Protein AF-A0A968JQR8-F1 (afdb_monomer_lite)

pLDDT: mean 86.87, std 10.15, range [57.53, 98.25]

Sequence (127 aa):
MLPIFLFAWAIHSEPVMAIHFGTAFFLIHFFLYPASNAYNSYFDKDEKSIGGLKHPPKVSKELYTYALLFDFYAILGAILFLNWQVGIMFFIYGLASKAYSHPSIRLKKYPYISWLIAGFFQGYLHF

Structure (mmCIF, N/CA/C/O backbone):
data_AF-A0A968JQR8-F1
#
_entry.id   AF-A0A968JQR8-F1
#
loop_
_atom_site.group_PDB
_atom_site.id
_atom_site.type_symbol
_atom_site.label_atom_id
_atom_site.label_alt_id
_atom_site.label_comp_id
_atom_site.label_asym_id
_atom_site.label_entity_id
_atom_site.label_seq_id
_atom_site.pdbx_PDB_ins_code
_atom_site.Cartn_x
_atom_site.Cartn_y
_atom_site.Cartn_z
_atom_site.occupancy
_atom_site.B_iso_or_equiv
_atom_site.auth_seq_id
_atom_site.auth_comp_id
_atom_site.auth_asym_id
_atom_site.auth_atom_id
_atom_site.pdbx_PDB_model_num
ATOM 1 N N . MET A 1 1 ? 6.229 -5.879 1.980 1.00 78.88 1 MET A N 1
ATOM 2 C CA . MET A 1 1 ? 6.066 -5.683 0.524 1.00 78.88 1 MET A CA 1
ATOM 3 C C . MET A 1 1 ? 7.378 -5.806 -0.242 1.00 78.88 1 MET A C 1
ATOM 5 O O . MET A 1 1 ? 7.377 -6.517 -1.234 1.00 78.88 1 MET A O 1
ATOM 9 N N . LEU A 1 2 ? 8.502 -5.246 0.232 1.00 86.25 2 LEU A N 1
ATOM 10 C CA . LEU A 1 2 ? 9.782 -5.298 -0.499 1.00 86.25 2 LEU A CA 1
ATOM 11 C C . LEU A 1 2 ? 10.254 -6.704 -0.940 1.00 86.25 2 LEU A C 1
ATOM 13 O O . LEU A 1 2 ? 10.556 -6.855 -2.120 1.00 86.25 2 LEU A O 1
ATOM 17 N N . PRO A 1 3 ? 10.281 -7.749 -0.082 1.00 87.06 3 PRO A N 1
ATOM 18 C CA . PRO A 1 3 ? 10.739 -9.071 -0.526 1.00 87.06 3 PRO A CA 1
ATOM 19 C C . PRO A 1 3 ? 9.860 -9.682 -1.622 1.00 87.06 3 PRO A C 1
ATOM 21 O O . PRO A 1 3 ? 10.373 -10.311 -2.538 1.00 87.06 3 PRO A O 1
ATOM 24 N N . ILE A 1 4 ? 8.544 -9.455 -1.552 1.00 84.94 4 ILE A N 1
ATOM 25 C CA . ILE A 1 4 ? 7.582 -9.942 -2.550 1.00 84.94 4 ILE A CA 1
ATOM 26 C C . ILE A 1 4 ? 7.797 -9.208 -3.878 1.00 84.94 4 ILE A C 1
ATOM 28 O O . ILE A 1 4 ? 7.839 -9.845 -4.922 1.00 84.94 4 ILE A O 1
ATOM 32 N N . PHE A 1 5 ? 8.027 -7.891 -3.827 1.00 87.31 5 PHE A N 1
ATOM 33 C CA . PHE A 1 5 ? 8.347 -7.091 -5.009 1.00 87.31 5 PHE A CA 1
ATOM 34 C C . PHE A 1 5 ? 9.617 -7.566 -5.714 1.00 87.31 5 PHE A C 1
ATOM 36 O O . PHE A 1 5 ? 9.615 -7.771 -6.925 1.00 87.31 5 PHE A O 1
ATOM 43 N N . LEU A 1 6 ? 10.691 -7.794 -4.956 1.00 87.88 6 LEU A N 1
ATOM 44 C CA . LEU A 1 6 ? 11.946 -8.293 -5.516 1.00 87.88 6 LEU A CA 1
ATOM 45 C C . LEU A 1 6 ? 11.810 -9.722 -6.053 1.00 87.88 6 LEU A C 1
ATOM 47 O O . LEU A 1 6 ? 12.416 -10.039 -7.072 1.00 87.88 6 LEU A O 1
ATOM 51 N N . PHE A 1 7 ? 11.011 -10.572 -5.402 1.00 86.94 7 PHE A N 1
ATOM 52 C CA . PHE A 1 7 ? 10.740 -11.926 -5.881 1.00 86.94 7 PHE A CA 1
ATOM 53 C C . PHE A 1 7 ? 9.966 -11.921 -7.202 1.00 86.94 7 PHE A C 1
ATOM 55 O O . PHE A 1 7 ? 10.391 -12.576 -8.148 1.00 86.94 7 PHE A O 1
ATOM 62 N N . ALA A 1 8 ? 8.878 -11.151 -7.287 1.00 85.19 8 ALA A N 1
ATOM 63 C CA . ALA A 1 8 ? 8.086 -11.017 -8.507 1.00 85.19 8 ALA A CA 1
ATOM 64 C C . ALA A 1 8 ? 8.923 -10.481 -9.677 1.00 85.19 8 ALA A C 1
ATOM 66 O O . ALA A 1 8 ? 8.817 -10.965 -10.800 1.00 85.19 8 ALA A O 1
ATOM 67 N N . TRP A 1 9 ? 9.819 -9.537 -9.390 1.00 83.62 9 TRP A N 1
ATOM 68 C CA . TRP A 1 9 ? 10.796 -9.063 -10.359 1.00 83.62 9 TRP A CA 1
ATOM 69 C C . TRP A 1 9 ? 11.779 -10.154 -10.799 1.00 83.62 9 TRP A C 1
ATOM 71 O O . TRP A 1 9 ? 12.023 -10.317 -11.989 1.00 83.62 9 TRP A O 1
ATOM 81 N N . ALA A 1 10 ? 12.334 -10.922 -9.857 1.00 86.25 10 ALA A N 1
ATOM 82 C CA . ALA A 1 10 ? 13.332 -11.949 -10.151 1.00 86.25 10 ALA A CA 1
ATOM 83 C C . ALA A 1 10 ? 12.804 -13.091 -11.040 1.00 86.25 10 ALA A C 1
ATOM 85 O O . ALA A 1 10 ? 13.598 -13.744 -11.712 1.00 86.25 10 ALA A O 1
ATOM 86 N N . ILE A 1 11 ? 11.489 -13.336 -11.041 1.00 86.00 11 ILE A N 1
ATOM 87 C CA . ILE A 1 11 ? 10.836 -14.357 -11.879 1.00 86.00 11 IL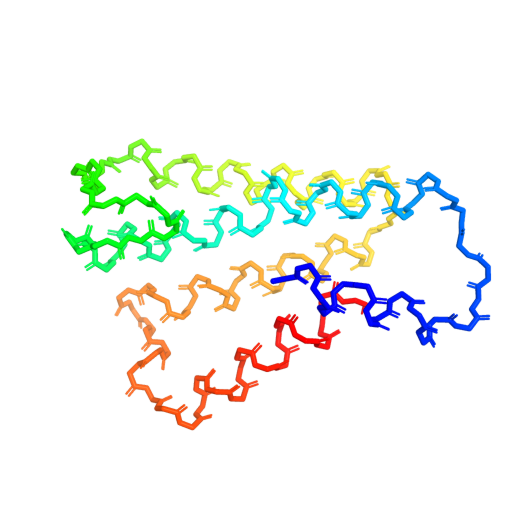E A CA 1
ATOM 88 C C . ILE A 1 11 ? 10.258 -13.795 -13.185 1.00 86.00 11 ILE A C 1
ATOM 90 O O . ILE A 1 11 ? 9.715 -14.555 -13.986 1.00 86.00 11 ILE A O 1
ATOM 94 N N . HIS A 1 12 ? 10.336 -12.480 -13.399 1.00 80.62 12 HIS A N 1
ATOM 95 C CA . HIS A 1 12 ? 9.831 -11.849 -14.609 1.00 80.62 12 HIS A CA 1
ATOM 96 C C . HIS A 1 12 ? 10.755 -12.169 -15.793 1.00 80.62 12 HIS A C 1
ATOM 98 O O . HIS A 1 12 ? 11.957 -11.914 -15.746 1.00 80.62 12 HIS A O 1
ATOM 104 N N . SER A 1 13 ? 10.199 -12.768 -16.848 1.00 72.62 13 SER A N 1
ATOM 105 C CA . SER A 1 13 ? 10.971 -13.312 -17.973 1.00 72.62 13 SER A CA 1
ATOM 106 C C . SER A 1 13 ? 11.299 -12.292 -19.062 1.00 72.62 13 SER A C 1
ATOM 108 O O . SER A 1 13 ? 12.232 -12.511 -19.832 1.00 72.62 13 SER A O 1
ATOM 110 N N . GLU A 1 14 ? 10.544 -11.196 -19.143 1.00 77.62 14 GLU A N 1
ATOM 111 C CA . GLU A 1 14 ? 10.704 -10.185 -20.187 1.00 77.62 14 GLU A CA 1
ATOM 112 C C . GLU A 1 14 ? 11.609 -9.034 -19.722 1.00 77.62 14 GLU A C 1
ATOM 114 O O . GLU A 1 14 ? 11.581 -8.635 -18.555 1.00 77.62 14 GLU A O 1
ATOM 119 N N . PRO A 1 15 ? 12.423 -8.445 -20.609 1.00 77.62 15 PRO A N 1
ATOM 120 C CA . PRO A 1 15 ? 13.214 -7.277 -20.260 1.00 77.62 15 PRO A CA 1
ATOM 121 C C . PRO A 1 15 ? 12.295 -6.074 -20.008 1.00 77.62 15 PRO A C 1
ATOM 123 O O . PRO A 1 15 ? 11.686 -5.517 -20.921 1.00 77.62 15 PRO A O 1
ATOM 126 N N . VAL A 1 16 ? 12.228 -5.628 -18.757 1.00 80.44 16 VAL A N 1
ATOM 127 C CA . VAL A 1 16 ? 11.505 -4.411 -18.371 1.00 80.44 16 VAL A CA 1
ATOM 128 C C . VAL A 1 16 ? 12.477 -3.243 -18.301 1.00 80.44 16 VAL A C 1
ATOM 130 O O . VAL A 1 16 ? 13.571 -3.345 -17.742 1.00 80.44 16 VAL A O 1
ATOM 133 N N . MET A 1 17 ? 12.066 -2.097 -18.845 1.00 85.69 17 MET A N 1
ATOM 134 C CA . MET A 1 17 ? 12.863 -0.877 -18.754 1.00 85.69 17 MET A CA 1
ATOM 135 C C . MET A 1 17 ? 13.110 -0.502 -17.288 1.00 85.69 17 MET A C 1
ATOM 137 O O . MET A 1 17 ? 12.172 -0.439 -16.493 1.00 85.69 17 MET A O 1
ATOM 141 N N . ALA A 1 18 ? 14.356 -0.166 -16.941 1.00 86.69 18 ALA A N 1
ATOM 142 C CA . ALA A 1 18 ? 14.740 0.200 -15.574 1.00 86.69 18 ALA A CA 1
ATOM 143 C C . ALA A 1 18 ? 13.874 1.332 -14.985 1.00 86.69 18 ALA A C 1
ATOM 145 O O . ALA A 1 18 ? 13.598 1.348 -13.786 1.00 86.69 18 ALA A O 1
ATOM 146 N N . ILE A 1 19 ? 13.390 2.245 -15.835 1.00 88.06 19 ILE A N 1
ATOM 147 C CA . ILE A 1 19 ? 12.473 3.314 -15.429 1.00 88.06 19 ILE A CA 1
ATOM 148 C C . ILE A 1 19 ? 11.113 2.777 -14.966 1.00 88.06 19 ILE A C 1
ATOM 150 O O . ILE A 1 19 ? 10.599 3.241 -13.956 1.00 88.06 19 ILE A O 1
ATOM 154 N N . HIS A 1 20 ? 10.550 1.765 -15.633 1.00 90.44 20 HIS A N 1
ATOM 155 C CA . HIS A 1 20 ? 9.285 1.156 -15.215 1.00 90.44 20 HIS A CA 1
ATOM 156 C C . HIS A 1 20 ? 9.444 0.420 -13.884 1.00 90.44 20 HIS A C 1
ATOM 158 O O . HIS A 1 20 ? 8.589 0.546 -13.012 1.00 90.44 20 HIS A O 1
ATOM 164 N N . PHE A 1 21 ? 10.567 -0.278 -13.690 1.00 89.88 21 PHE A N 1
ATOM 165 C CA . PHE A 1 21 ? 10.897 -0.896 -12.406 1.00 89.88 21 PHE A CA 1
ATOM 166 C C . PHE A 1 21 ? 10.972 0.144 -11.282 1.00 89.88 21 PHE A C 1
ATOM 168 O O . PHE A 1 21 ? 10.311 -0.007 -10.255 1.00 89.88 21 PHE A O 1
ATOM 175 N N . GLY A 1 22 ? 11.742 1.218 -11.488 1.00 92.88 22 GLY A N 1
ATOM 176 C CA . GLY A 1 22 ? 11.895 2.291 -10.506 1.00 92.88 22 GLY A CA 1
ATOM 177 C C . GLY A 1 22 ? 10.569 2.982 -10.185 1.00 92.88 22 GLY A C 1
ATOM 178 O O . GLY A 1 22 ? 10.256 3.203 -9.015 1.00 92.88 22 GLY A O 1
ATOM 179 N N . THR A 1 23 ? 9.750 3.250 -11.204 1.00 94.56 23 THR A N 1
ATOM 180 C CA . THR A 1 23 ? 8.410 3.825 -11.040 1.00 94.56 23 THR A CA 1
ATOM 181 C C . THR A 1 23 ? 7.490 2.891 -10.258 1.00 94.56 23 THR A C 1
ATOM 183 O O . THR A 1 23 ? 6.877 3.327 -9.285 1.00 94.56 23 THR A O 1
ATOM 186 N N . ALA A 1 24 ? 7.411 1.606 -10.623 1.00 93.19 24 ALA A N 1
ATOM 187 C CA . ALA A 1 24 ? 6.586 0.633 -9.909 1.00 93.19 24 ALA A CA 1
ATOM 188 C C . ALA A 1 24 ? 7.031 0.502 -8.447 1.00 93.19 24 ALA A C 1
ATOM 190 O O . ALA A 1 24 ? 6.207 0.611 -7.540 1.00 93.19 24 ALA A O 1
ATOM 191 N N . PHE A 1 25 ? 8.339 0.363 -8.206 1.00 93.94 25 PHE A N 1
ATOM 192 C CA . PHE A 1 25 ? 8.916 0.335 -6.864 1.00 93.94 25 PHE A CA 1
ATOM 193 C C . PHE A 1 25 ? 8.471 1.545 -6.039 1.00 93.94 25 PHE A C 1
ATOM 195 O O . PHE A 1 25 ? 7.997 1.385 -4.911 1.00 93.94 25 PHE A O 1
ATOM 202 N N . PHE A 1 26 ? 8.594 2.745 -6.607 1.00 96.31 26 PHE A N 1
ATOM 203 C CA . PHE A 1 26 ? 8.265 3.987 -5.926 1.00 96.31 26 PHE A CA 1
ATOM 204 C C . PHE A 1 26 ? 6.768 4.097 -5.611 1.00 96.31 26 PHE A C 1
ATOM 206 O O . PHE A 1 26 ? 6.400 4.299 -4.453 1.00 96.31 26 PHE A O 1
ATOM 213 N N . LEU A 1 27 ? 5.894 3.890 -6.601 1.00 96.75 27 LEU A N 1
ATOM 214 C CA . LEU A 1 27 ? 4.442 3.970 -6.410 1.00 96.75 27 LEU A CA 1
ATOM 215 C C . LEU A 1 27 ? 3.950 2.958 -5.367 1.00 96.75 27 LEU A C 1
ATOM 217 O O . LEU A 1 27 ? 3.138 3.290 -4.504 1.00 96.75 27 LEU A O 1
ATOM 221 N N . ILE A 1 28 ? 4.485 1.740 -5.393 1.00 93.81 28 ILE A N 1
ATOM 222 C CA . ILE A 1 28 ? 4.111 0.677 -4.458 1.00 93.81 28 ILE A CA 1
ATOM 223 C C . ILE A 1 28 ? 4.522 1.030 -3.029 1.00 93.81 28 ILE A C 1
ATOM 225 O O . ILE A 1 28 ? 3.705 0.967 -2.109 1.00 93.81 28 ILE A O 1
ATOM 229 N N . HIS A 1 29 ? 5.790 1.387 -2.820 1.00 93.88 29 HIS A N 1
ATOM 230 C CA . HIS A 1 29 ? 6.354 1.489 -1.474 1.00 93.88 29 HIS A CA 1
ATOM 231 C C . HIS A 1 29 ? 6.075 2.830 -0.801 1.00 93.88 29 HIS A C 1
ATOM 233 O O . HIS A 1 29 ? 6.012 2.878 0.427 1.00 93.88 29 HIS A O 1
ATOM 239 N N . PHE A 1 30 ? 5.886 3.896 -1.582 1.00 95.50 30 PHE A N 1
ATOM 240 C CA . PHE A 1 30 ? 5.703 5.250 -1.058 1.00 95.50 30 PHE A CA 1
ATOM 241 C C . PHE A 1 30 ? 4.262 5.754 -1.153 1.00 95.50 30 PHE A C 1
ATOM 243 O O . PHE A 1 30 ? 3.911 6.668 -0.411 1.00 95.50 30 PHE A O 1
ATOM 250 N N . PHE A 1 31 ? 3.411 5.137 -1.981 1.00 96.75 31 PHE A N 1
ATOM 251 C CA . PHE A 1 31 ? 2.003 5.524 -2.096 1.00 96.75 31 PHE A CA 1
ATOM 252 C C . PHE A 1 31 ? 1.055 4.386 -1.724 1.00 96.75 31 PHE A C 1
ATOM 254 O O . PHE A 1 31 ? 0.393 4.466 -0.692 1.00 96.75 31 PHE A O 1
ATOM 261 N N . LEU A 1 32 ? 1.013 3.306 -2.508 1.00 95.06 32 LEU A N 1
ATOM 262 C CA . LEU A 1 32 ? -0.027 2.278 -2.391 1.00 95.06 32 LEU A CA 1
ATOM 263 C C . LEU A 1 32 ? 0.021 1.518 -1.054 1.00 95.06 32 LEU A C 1
ATOM 265 O O . LEU A 1 32 ? -1.004 1.328 -0.389 1.00 95.06 32 LEU A O 1
ATOM 269 N N . TYR A 1 33 ? 1.216 1.103 -0.622 1.00 92.69 33 TYR A N 1
ATOM 270 C CA . TYR A 1 33 ? 1.388 0.398 0.647 1.00 92.69 33 TYR A CA 1
ATOM 271 C C . TYR A 1 33 ? 1.159 1.312 1.867 1.00 92.69 33 TYR A C 1
ATOM 273 O O . TYR A 1 33 ? 0.382 0.925 2.748 1.00 92.69 33 TYR A O 1
ATOM 281 N N . PRO A 1 34 ? 1.726 2.536 1.934 1.00 93.88 34 PRO A N 1
ATOM 282 C CA . PRO A 1 34 ? 1.374 3.497 2.979 1.00 93.88 34 PRO A CA 1
ATOM 283 C C . PRO A 1 34 ? -0.119 3.842 3.022 1.00 93.88 34 PRO A C 1
ATOM 285 O O . PRO A 1 34 ? -0.683 3.879 4.114 1.00 93.88 34 PRO A O 1
ATOM 288 N N . ALA A 1 35 ? -0.780 4.014 1.871 1.00 95.38 35 ALA A N 1
ATOM 289 C CA . ALA A 1 35 ? -2.222 4.261 1.790 1.00 95.38 35 ALA A CA 1
ATOM 290 C C . ALA A 1 35 ? -3.033 3.136 2.443 1.00 95.38 35 ALA A C 1
ATOM 292 O O . ALA A 1 35 ? -3.892 3.386 3.290 1.00 95.38 35 ALA A O 1
ATOM 293 N N . SER A 1 36 ? -2.712 1.889 2.092 1.00 93.38 36 SER A N 1
ATOM 294 C CA . SER A 1 36 ? -3.366 0.690 2.627 1.00 93.38 36 SER A CA 1
ATOM 295 C C . SER A 1 36 ? -3.220 0.594 4.150 1.00 93.38 36 SER A C 1
ATOM 297 O O . SER A 1 36 ? -4.195 0.350 4.863 1.00 93.38 36 SER A O 1
ATOM 299 N N . ASN A 1 37 ? -2.015 0.854 4.668 1.00 91.62 37 ASN A N 1
ATOM 300 C CA . ASN A 1 37 ? -1.737 0.818 6.105 1.00 91.62 37 ASN A CA 1
ATOM 301 C C . ASN A 1 37 ? -2.410 1.966 6.861 1.00 91.62 37 ASN A C 1
ATOM 303 O O . ASN A 1 37 ? -2.969 1.740 7.934 1.00 91.62 37 ASN A O 1
ATOM 307 N N . ALA A 1 38 ? -2.388 3.181 6.307 1.00 91.94 38 ALA A N 1
ATOM 308 C CA . ALA A 1 38 ? -3.050 4.344 6.890 1.00 91.94 38 ALA A CA 1
ATOM 309 C C . ALA A 1 38 ? -4.570 4.143 6.966 1.00 91.94 38 ALA A C 1
ATOM 311 O O . ALA A 1 38 ? -5.178 4.407 8.004 1.00 91.94 38 ALA A O 1
ATOM 312 N N . TYR A 1 39 ? -5.174 3.600 5.903 1.00 93.75 39 TYR A N 1
ATOM 313 C CA . TYR A 1 39 ? -6.595 3.260 5.872 1.00 93.75 39 TYR A CA 1
ATOM 314 C C . TYR A 1 39 ? -6.944 2.196 6.917 1.00 93.75 39 TYR A C 1
ATOM 316 O O . TYR A 1 39 ? -7.898 2.366 7.675 1.00 93.75 39 TYR A O 1
ATOM 324 N N . ASN A 1 40 ? -6.158 1.116 6.990 1.00 91.62 40 ASN A N 1
ATOM 325 C CA . ASN A 1 40 ? -6.359 0.069 7.987 1.00 91.62 40 ASN A CA 1
ATOM 326 C C . ASN A 1 40 ? -6.281 0.636 9.413 1.00 91.62 40 ASN A C 1
ATOM 328 O O . ASN A 1 40 ? -7.214 0.460 10.194 1.00 91.62 40 ASN A O 1
ATOM 332 N N . SER A 1 41 ? -5.233 1.416 9.700 1.00 89.50 41 SER A N 1
ATOM 333 C CA . SER A 1 41 ? -5.018 2.044 11.011 1.00 89.50 41 SER A CA 1
ATOM 334 C C . SER A 1 41 ? -6.175 2.966 11.404 1.00 89.50 41 SER A C 1
ATOM 336 O O . SER A 1 41 ? -6.591 2.976 12.563 1.00 89.50 41 SER A O 1
ATOM 338 N N . TYR A 1 42 ? -6.735 3.713 10.440 1.00 91.19 42 TYR A N 1
ATOM 339 C CA . TYR A 1 42 ? -7.884 4.594 10.661 1.00 91.19 42 TYR A CA 1
ATOM 340 C C . TYR A 1 42 ? -9.114 3.844 11.193 1.00 91.19 42 TYR A C 1
ATOM 342 O O . TYR A 1 42 ? -9.724 4.277 12.174 1.00 91.19 42 TYR A O 1
ATOM 350 N N . PHE A 1 43 ? -9.474 2.714 10.576 1.00 90.00 43 PHE A N 1
ATOM 351 C CA . PHE A 1 43 ? -10.642 1.926 10.989 1.00 90.00 43 PHE A CA 1
ATOM 352 C C . PHE A 1 43 ? -10.381 1.033 12.199 1.00 90.00 43 PHE A C 1
ATOM 354 O O . PHE A 1 43 ? -11.309 0.755 12.966 1.00 90.00 43 PHE A O 1
ATOM 361 N N . ASP A 1 44 ? -9.133 0.618 12.390 1.00 84.81 44 ASP A N 1
ATOM 362 C CA . ASP A 1 44 ? -8.727 -0.207 13.524 1.00 84.81 44 ASP A CA 1
ATOM 363 C C . ASP A 1 44 ? -8.547 0.602 14.801 1.00 84.81 44 ASP A C 1
ATOM 365 O O . ASP A 1 44 ? -8.622 0.032 15.890 1.00 84.81 44 ASP A O 1
ATOM 369 N N . LYS A 1 45 ? -8.418 1.930 14.666 1.00 79.56 45 LYS A N 1
ATOM 370 C CA . LYS A 1 45 ? -8.079 2.845 15.757 1.00 79.56 45 LYS A CA 1
ATOM 371 C C . LYS A 1 45 ? -6.867 2.310 16.512 1.00 79.56 45 LYS A C 1
ATOM 373 O O . LYS A 1 45 ? -6.911 2.145 17.728 1.00 79.56 45 LYS A O 1
ATOM 378 N N . ASP A 1 46 ? -5.816 1.978 15.766 1.00 67.94 46 ASP A N 1
ATOM 379 C CA . ASP A 1 46 ? -4.627 1.353 16.332 1.00 67.94 46 ASP A CA 1
ATOM 380 C C . ASP A 1 46 ? -3.985 2.279 17.375 1.00 67.94 46 ASP A C 1
ATOM 382 O O . ASP A 1 46 ? -3.395 3.306 17.052 1.00 67.94 46 ASP A O 1
ATOM 386 N N . GLU A 1 47 ? -4.116 1.911 18.651 1.00 59.06 47 GLU A N 1
ATOM 387 C CA . GLU A 1 47 ? -3.463 2.586 19.785 1.00 59.06 47 GLU A CA 1
ATOM 388 C C . GLU A 1 47 ? -2.149 1.895 20.189 1.00 59.06 47 GLU A C 1
ATOM 390 O O . GLU A 1 47 ? -1.372 2.411 20.994 1.00 59.06 47 GLU A O 1
ATOM 395 N N . LYS A 1 48 ? -1.897 0.704 19.636 1.00 57.53 48 LYS A N 1
ATOM 396 C CA . LYS A 1 48 ? -0.688 -0.092 19.872 1.00 57.53 48 LYS A CA 1
ATOM 397 C C . LYS A 1 48 ? 0.341 0.171 18.779 1.00 57.53 48 LYS A C 1
ATOM 399 O O . LYS A 1 48 ? 0.015 0.670 17.711 1.00 57.53 48 LYS A O 1
ATOM 404 N N . SER A 1 49 ? 1.593 -0.182 19.056 1.00 61.69 49 SER A N 1
ATOM 405 C CA . SER A 1 49 ? 2.708 0.043 18.137 1.00 61.69 49 SER A CA 1
ATOM 406 C C . SER A 1 49 ? 2.434 -0.508 16.727 1.00 61.69 49 SER A C 1
ATOM 408 O O . SER A 1 49 ? 2.228 -1.712 16.580 1.00 61.69 49 SER A O 1
ATOM 410 N N . ILE A 1 50 ? 2.516 0.341 15.697 1.00 67.62 50 ILE A N 1
ATOM 411 C CA . ILE A 1 50 ? 2.304 -0.015 14.280 1.00 67.62 50 ILE A CA 1
ATOM 412 C C . ILE A 1 50 ? 3.432 0.527 13.404 1.00 67.62 50 ILE A C 1
ATOM 414 O O . ILE A 1 50 ? 3.912 1.633 13.624 1.00 67.62 50 ILE A O 1
ATOM 418 N N . GLY A 1 51 ? 3.874 -0.240 12.401 1.00 63.28 51 GLY A N 1
ATOM 419 C CA . GLY A 1 51 ? 4.796 0.254 11.363 1.00 63.28 51 GLY A CA 1
ATOM 420 C C . GLY A 1 51 ? 6.102 0.890 11.870 1.00 63.28 51 GLY A C 1
ATOM 421 O O . GLY A 1 51 ? 6.636 1.769 11.206 1.00 63.28 51 GLY A O 1
ATOM 422 N N . GLY A 1 52 ? 6.597 0.493 13.049 1.00 67.50 52 GLY A N 1
ATOM 423 C CA . GLY A 1 52 ? 7.783 1.084 13.689 1.00 67.50 52 GLY A CA 1
ATOM 424 C C . GLY A 1 52 ? 7.504 2.272 14.623 1.00 67.50 52 GLY A C 1
ATOM 425 O O . GLY A 1 52 ? 8.418 2.745 15.293 1.00 67.50 52 GLY A O 1
ATOM 426 N N . LEU A 1 53 ? 6.254 2.730 14.733 1.00 69.44 53 LEU A N 1
ATOM 427 C CA . LEU A 1 53 ? 5.828 3.743 15.697 1.00 69.44 53 LEU A CA 1
ATOM 428 C C . LEU A 1 53 ? 5.391 3.080 17.001 1.00 69.44 53 LEU A C 1
ATOM 430 O O . LEU A 1 53 ? 4.365 2.410 17.032 1.00 69.44 53 LEU A O 1
ATOM 434 N N . LYS A 1 54 ? 6.127 3.317 18.093 1.00 72.62 54 LYS A N 1
ATOM 435 C CA . LYS A 1 54 ? 5.795 2.791 19.431 1.00 72.62 54 LYS A CA 1
ATOM 43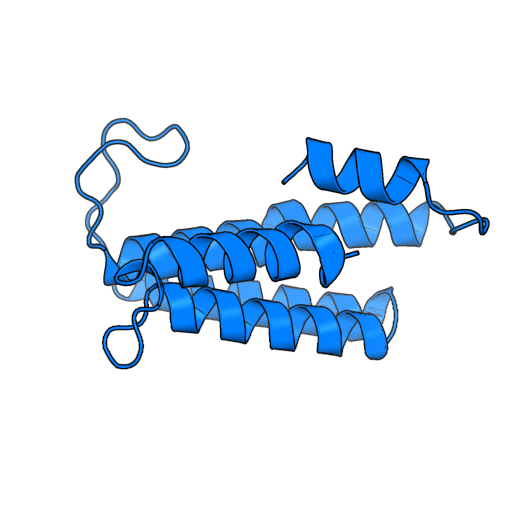6 C C . LYS A 1 54 ? 4.493 3.376 19.998 1.00 72.62 54 LYS A C 1
ATOM 438 O O . LYS A 1 54 ? 3.753 2.672 20.679 1.00 72.62 54 LYS A O 1
ATOM 443 N N . HIS A 1 55 ? 4.225 4.647 19.696 1.00 72.62 55 HIS A N 1
ATOM 444 C CA . HIS A 1 55 ? 3.017 5.375 20.080 1.00 72.62 55 HIS A CA 1
ATOM 445 C C . HIS A 1 55 ? 2.448 6.067 18.837 1.00 72.62 55 HIS A C 1
ATOM 447 O O . HIS A 1 55 ? 2.883 7.177 18.519 1.00 72.62 55 HIS A O 1
ATOM 453 N N . PRO A 1 56 ? 1.548 5.413 18.082 1.00 68.62 56 PRO A N 1
ATOM 454 C CA . PRO A 1 56 ? 0.925 6.062 16.939 1.00 68.62 56 PRO A CA 1
ATOM 455 C C . PRO A 1 56 ? 0.111 7.285 17.401 1.00 68.62 56 PRO A C 1
ATOM 457 O O . PRO A 1 56 ? -0.505 7.253 18.472 1.00 68.62 56 PRO A O 1
ATOM 460 N N . PRO A 1 57 ? 0.109 8.385 16.628 1.00 70.56 57 PRO A N 1
ATOM 461 C CA . PRO A 1 57 ? -0.756 9.521 16.911 1.00 70.56 57 PRO A CA 1
ATOM 462 C C . PRO A 1 57 ? -2.227 9.093 16.852 1.00 70.56 57 PRO A C 1
ATOM 464 O O . PRO A 1 57 ? -2.586 8.153 16.140 1.00 70.56 57 PRO A O 1
ATOM 467 N N . LYS A 1 58 ? -3.094 9.799 17.588 1.00 72.25 58 LYS A N 1
ATOM 468 C CA . LYS A 1 58 ? -4.537 9.530 17.554 1.00 72.25 58 LYS A CA 1
ATOM 469 C C . LYS A 1 58 ? -5.042 9.598 16.115 1.00 72.25 58 LYS A C 1
ATOM 471 O O . LYS A 1 58 ? -4.797 10.578 15.414 1.00 72.25 58 LYS A O 1
ATOM 476 N N . VAL A 1 59 ? -5.775 8.565 15.712 1.00 77.94 59 VAL A N 1
ATOM 477 C CA . VAL A 1 59 ? -6.459 8.504 14.419 1.00 77.94 59 VAL A CA 1
ATOM 478 C C . VAL A 1 59 ? -7.296 9.758 14.194 1.00 77.94 59 VAL A C 1
ATOM 480 O O . VAL A 1 59 ? -8.150 10.113 15.008 1.00 77.94 59 VAL A O 1
ATOM 483 N N . SER A 1 60 ? -7.031 10.425 13.077 1.00 84.94 60 SER A N 1
ATOM 484 C CA . SER A 1 60 ? -7.639 11.694 12.703 1.00 84.94 60 SER A CA 1
ATOM 485 C C . SER A 1 60 ? -8.283 11.581 11.319 1.00 84.94 60 SER A C 1
ATOM 487 O O . SER A 1 60 ? -7.983 10.659 10.554 1.00 84.94 60 SER A O 1
ATOM 489 N N . LYS A 1 61 ? -9.206 12.490 10.979 1.00 88.50 61 LYS A N 1
ATOM 490 C CA . LYS A 1 61 ? -9.858 12.471 9.655 1.00 88.50 61 LYS A CA 1
ATOM 491 C C . LYS A 1 61 ? -8.851 12.726 8.533 1.00 88.50 61 LYS A C 1
ATOM 493 O O . LYS A 1 61 ? -9.019 12.212 7.435 1.00 88.50 61 LYS A O 1
ATOM 498 N N . GLU A 1 62 ? -7.789 13.462 8.828 1.00 90.75 62 GLU A N 1
ATOM 499 C CA . GLU A 1 62 ? -6.688 13.733 7.915 1.00 90.75 62 GLU A CA 1
ATOM 500 C C . GLU A 1 62 ? -5.989 12.437 7.498 1.00 90.75 62 GLU A C 1
ATOM 502 O O . GLU A 1 62 ? -5.711 12.274 6.316 1.00 90.75 62 GLU A O 1
ATOM 507 N N . LEU A 1 63 ? -5.778 11.479 8.414 1.00 91.44 63 LEU A N 1
ATOM 508 C CA . LEU A 1 63 ? -5.174 10.182 8.075 1.00 91.44 63 LEU A CA 1
ATOM 509 C C . LEU A 1 63 ? -5.993 9.434 7.016 1.00 91.44 63 LEU A C 1
ATOM 511 O O . LEU A 1 63 ? -5.430 8.900 6.064 1.00 91.44 63 LEU A O 1
ATOM 515 N N . TYR A 1 64 ? -7.320 9.432 7.162 1.00 92.62 64 TYR A N 1
ATOM 516 C CA . TYR A 1 64 ? -8.223 8.844 6.174 1.00 92.62 64 TYR A CA 1
ATOM 517 C C . TYR A 1 64 ? -8.129 9.565 4.825 1.00 92.62 64 TYR A C 1
ATOM 519 O O . TYR A 1 64 ? -7.980 8.919 3.789 1.00 92.62 64 TYR A O 1
ATOM 527 N N . THR A 1 65 ? -8.152 10.901 4.832 1.00 94.75 65 THR A N 1
ATOM 528 C CA . THR A 1 65 ? -8.015 11.706 3.611 1.00 94.75 65 THR A CA 1
ATOM 529 C C . THR A 1 65 ? -6.683 11.444 2.908 1.00 94.75 65 THR A C 1
ATOM 531 O O . THR A 1 65 ? -6.670 11.210 1.702 1.00 94.75 65 THR A O 1
ATOM 534 N N . TYR A 1 66 ? -5.566 11.419 3.640 1.00 95.00 66 TYR A N 1
ATOM 535 C CA . TYR A 1 66 ? -4.250 11.128 3.071 1.00 95.00 66 TYR A CA 1
ATOM 536 C C . TYR A 1 66 ? -4.149 9.700 2.544 1.00 95.00 66 TYR A C 1
ATOM 538 O O . TYR A 1 66 ? -3.570 9.502 1.479 1.00 95.00 66 TYR A O 1
ATOM 546 N N . ALA A 1 67 ? -4.757 8.724 3.224 1.00 95.62 67 ALA A N 1
ATOM 547 C CA . ALA A 1 67 ? -4.829 7.359 2.719 1.00 95.62 67 ALA A CA 1
ATOM 548 C C . ALA A 1 67 ? -5.518 7.307 1.346 1.00 95.62 67 ALA A C 1
ATOM 550 O O . ALA A 1 67 ? -4.994 6.696 0.419 1.00 95.62 67 ALA A O 1
ATOM 551 N N . LEU A 1 68 ? -6.654 7.996 1.186 1.00 96.94 68 LEU A N 1
ATOM 552 C CA . LEU A 1 68 ? -7.364 8.059 -0.095 1.00 96.94 68 LEU A CA 1
ATOM 553 C C . LEU A 1 68 ? -6.594 8.835 -1.171 1.00 96.94 68 LEU A C 1
ATOM 555 O O . LEU A 1 68 ? -6.582 8.417 -2.326 1.00 96.94 68 LEU A O 1
ATOM 559 N N . LEU A 1 69 ? -5.935 9.939 -0.811 1.00 97.69 69 LEU A N 1
ATOM 560 C CA . LEU A 1 69 ? -5.118 10.709 -1.752 1.00 97.69 69 LEU A CA 1
ATOM 561 C C . LEU A 1 69 ? -3.913 9.906 -2.243 1.00 97.69 69 LEU A C 1
ATOM 563 O O . LEU A 1 69 ? -3.622 9.912 -3.434 1.00 97.69 69 LEU A O 1
ATOM 567 N N . PHE A 1 70 ? -3.223 9.196 -1.351 1.00 97.62 70 PHE A N 1
ATOM 568 C CA . PHE A 1 70 ? -2.074 8.374 -1.727 1.00 97.62 70 PHE A CA 1
ATOM 569 C C . PHE A 1 70 ? -2.494 7.224 -2.641 1.00 97.62 70 PHE A C 1
ATOM 571 O O . PHE A 1 70 ? -1.824 6.965 -3.635 1.00 97.62 70 PHE A O 1
ATOM 578 N N . ASP A 1 71 ? -3.623 6.580 -2.344 1.00 97.25 71 ASP A N 1
ATOM 579 C CA . ASP A 1 71 ? -4.210 5.546 -3.196 1.00 97.25 71 ASP A CA 1
ATOM 580 C C . ASP A 1 71 ? -4.554 6.098 -4.590 1.00 97.25 71 ASP A C 1
ATOM 582 O O . ASP A 1 71 ? -4.168 5.519 -5.604 1.00 97.25 71 ASP A O 1
ATOM 586 N N . PHE A 1 72 ? -5.186 7.275 -4.647 1.00 98.06 72 PHE A N 1
ATOM 587 C CA . PHE A 1 72 ? -5.488 7.964 -5.901 1.00 98.06 72 PHE A CA 1
ATOM 588 C C . PHE A 1 72 ? -4.224 8.281 -6.713 1.00 98.06 72 PHE A C 1
ATOM 590 O O . PHE A 1 72 ? -4.171 7.971 -7.903 1.00 98.06 72 PHE A O 1
ATOM 597 N N . TYR A 1 73 ? -3.190 8.851 -6.087 1.00 98.25 73 TYR A N 1
ATOM 598 C CA . TYR A 1 73 ? -1.933 9.164 -6.772 1.00 98.25 73 TYR A CA 1
ATOM 599 C C . TYR A 1 73 ? -1.166 7.911 -7.203 1.00 98.25 73 TYR A C 1
ATOM 601 O O . TYR A 1 73 ? -0.538 7.936 -8.260 1.00 98.25 73 TYR A O 1
ATOM 609 N N . ALA A 1 74 ? -1.250 6.809 -6.451 1.00 97.75 74 ALA A N 1
ATOM 610 C CA . ALA A 1 74 ? -0.681 5.530 -6.869 1.00 97.75 74 ALA A CA 1
ATOM 611 C C . ALA A 1 74 ? -1.336 5.028 -8.163 1.00 97.75 74 ALA A C 1
ATOM 613 O O . ALA A 1 74 ? -0.633 4.677 -9.109 1.00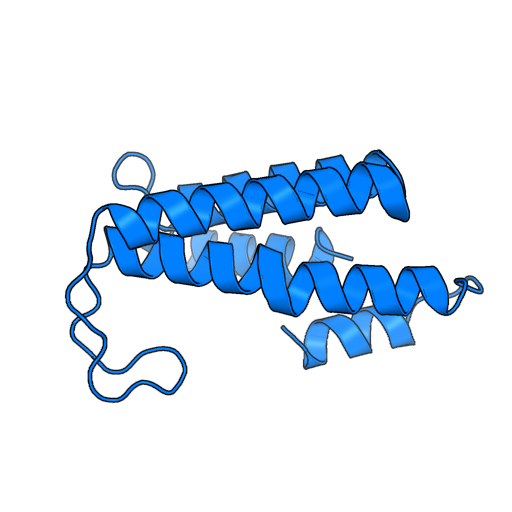 97.75 74 ALA A O 1
ATOM 614 N N . ILE A 1 75 ? -2.672 5.029 -8.217 1.00 98.12 75 ILE A N 1
ATOM 615 C CA . ILE A 1 75 ? -3.442 4.580 -9.386 1.00 98.12 75 ILE A CA 1
ATOM 616 C C . ILE A 1 75 ? -3.172 5.493 -10.582 1.00 98.12 75 ILE A C 1
ATOM 618 O O . ILE A 1 75 ? -2.850 5.012 -11.668 1.00 98.12 75 ILE A O 1
ATOM 622 N N . LEU A 1 76 ? -3.256 6.811 -10.387 1.00 98.12 76 LEU A N 1
ATOM 623 C CA . LEU A 1 76 ? -3.006 7.781 -11.449 1.00 98.12 76 LEU A CA 1
ATOM 624 C C . LEU A 1 76 ? -1.569 7.669 -11.977 1.00 98.12 76 LEU A C 1
ATOM 626 O O . LEU A 1 76 ? -1.362 7.624 -13.186 1.00 98.12 76 LEU A O 1
ATOM 630 N N . GLY A 1 77 ? -0.582 7.560 -11.085 1.00 97.50 77 GLY A N 1
ATOM 631 C CA . GLY A 1 77 ? 0.817 7.370 -11.459 1.00 97.50 77 GLY A 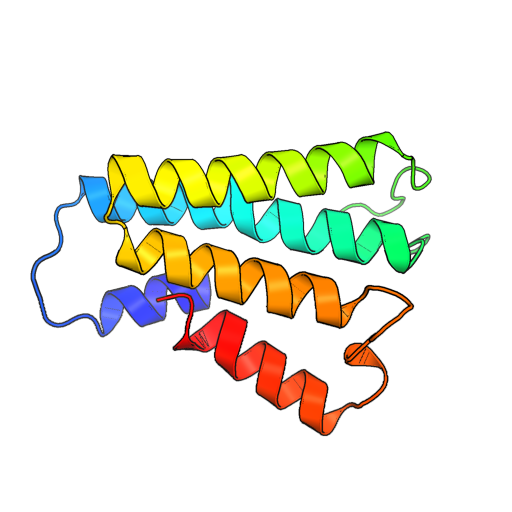CA 1
ATOM 632 C C . GLY A 1 77 ? 1.046 6.073 -12.235 1.00 97.50 77 GLY A C 1
ATOM 633 O O . GLY A 1 77 ? 1.765 6.078 -13.231 1.00 97.50 77 GLY A O 1
ATOM 634 N N . ALA A 1 78 ? 0.395 4.977 -11.842 1.00 97.06 78 ALA A N 1
ATOM 635 C CA . ALA A 1 78 ? 0.488 3.710 -12.561 1.00 97.06 78 ALA A CA 1
ATOM 636 C C . ALA A 1 78 ? -0.073 3.816 -13.988 1.00 97.06 78 ALA A C 1
ATOM 638 O O . ALA A 1 78 ? 0.571 3.361 -14.932 1.00 97.06 78 ALA A O 1
ATOM 639 N N . ILE A 1 79 ? -1.226 4.472 -14.163 1.00 96.88 79 ILE A N 1
ATOM 640 C CA . ILE A 1 79 ? -1.833 4.687 -15.486 1.00 96.88 79 ILE A CA 1
ATOM 641 C C . ILE A 1 79 ? -0.925 5.545 -16.375 1.00 96.88 79 ILE A C 1
ATOM 643 O O . ILE A 1 79 ? -0.741 5.222 -17.547 1.00 96.88 79 ILE A O 1
ATOM 647 N N . LEU A 1 80 ? -0.371 6.633 -15.829 1.00 97.12 80 LEU A N 1
ATOM 648 C CA . LEU A 1 80 ? 0.390 7.618 -16.601 1.00 97.12 80 LEU A CA 1
ATOM 649 C C . LEU A 1 80 ? 1.815 7.168 -16.941 1.00 97.12 80 LEU A C 1
ATOM 651 O O . LEU A 1 80 ? 2.314 7.510 -18.010 1.00 97.12 80 LEU A O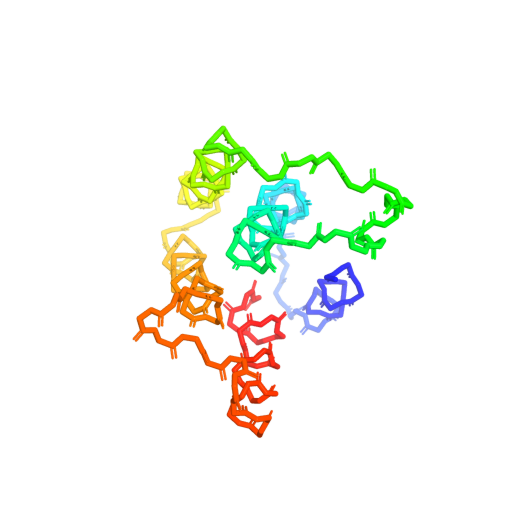 1
ATOM 655 N N . PHE A 1 81 ? 2.480 6.443 -16.039 1.00 96.12 81 PHE A N 1
ATOM 656 C CA . PHE A 1 81 ? 3.915 6.156 -16.149 1.00 96.12 81 PHE A CA 1
ATOM 657 C C . PHE A 1 81 ? 4.254 4.678 -16.370 1.00 96.12 81 PHE A C 1
ATOM 659 O O . PHE A 1 81 ? 5.420 4.366 -16.606 1.00 96.12 81 PHE A O 1
ATOM 666 N N . LEU A 1 82 ? 3.274 3.773 -16.274 1.00 93.25 82 LEU A N 1
ATOM 667 C CA . LEU A 1 82 ? 3.449 2.348 -16.564 1.00 93.25 82 LEU A CA 1
ATOM 668 C C . LEU A 1 82 ? 2.513 1.933 -17.703 1.00 93.25 82 LEU A C 1
ATOM 670 O O . LEU A 1 82 ? 2.935 1.876 -18.854 1.00 93.25 82 LEU A O 1
ATOM 674 N N . ASN A 1 83 ? 1.251 1.641 -17.388 1.00 92.88 83 ASN A N 1
ATOM 675 C CA . ASN A 1 83 ? 0.181 1.363 -18.345 1.00 92.88 83 ASN A CA 1
ATOM 676 C C . ASN A 1 83 ? -1.181 1.311 -17.624 1.00 92.88 83 ASN A C 1
ATOM 678 O O . ASN A 1 83 ? -1.264 1.180 -16.399 1.00 92.88 83 ASN A O 1
ATOM 682 N N . TRP A 1 84 ? -2.270 1.382 -18.393 1.00 95.06 84 TRP A N 1
ATOM 683 C CA . TRP A 1 84 ? -3.627 1.396 -17.842 1.00 95.06 84 TRP A CA 1
ATOM 684 C C . TRP A 1 84 ? -4.006 0.085 -17.132 1.00 95.06 84 TRP A C 1
ATOM 686 O O . TRP A 1 84 ? -4.764 0.128 -16.164 1.00 95.06 84 TRP A O 1
ATOM 696 N N . GLN A 1 85 ? -3.464 -1.063 -17.558 1.00 94.25 85 GLN A N 1
ATOM 697 C CA . GLN A 1 85 ? -3.723 -2.362 -16.931 1.00 94.25 85 GLN A CA 1
ATOM 698 C C . GLN A 1 85 ? -3.171 -2.413 -15.501 1.00 94.25 85 GLN A C 1
ATOM 700 O O . GLN A 1 85 ? -3.891 -2.808 -14.586 1.00 94.25 85 GLN A O 1
ATOM 705 N N . VAL A 1 86 ? -1.942 -1.933 -15.281 1.00 92.56 86 VAL A N 1
ATOM 706 C CA . VAL A 1 86 ? -1.334 -1.817 -13.944 1.00 92.56 86 VAL A CA 1
ATOM 707 C C . VAL A 1 86 ? -2.138 -0.847 -13.077 1.00 92.56 86 VAL A C 1
ATOM 709 O O . VAL A 1 86 ? -2.375 -1.112 -11.901 1.00 92.56 86 VAL A O 1
ATOM 712 N N . GLY A 1 87 ? -2.647 0.239 -13.665 1.00 96.12 87 GLY A N 1
ATOM 713 C CA . GLY A 1 87 ? -3.589 1.137 -12.995 1.00 96.12 87 GLY A CA 1
ATOM 714 C C . GLY A 1 87 ? -4.852 0.436 -12.486 1.00 96.12 87 GLY A C 1
ATOM 715 O O . GLY A 1 87 ? -5.252 0.629 -11.338 1.00 96.12 87 GLY A O 1
ATOM 716 N N . ILE A 1 88 ? -5.460 -0.423 -13.311 1.00 95.44 88 ILE A N 1
ATOM 717 C CA . ILE A 1 88 ? -6.613 -1.240 -12.907 1.00 95.44 88 ILE A CA 1
ATOM 718 C C . ILE A 1 88 ? -6.227 -2.228 -11.805 1.00 95.44 88 ILE A C 1
ATOM 720 O O . ILE A 1 88 ? -6.973 -2.369 -10.837 1.00 95.44 88 ILE A O 1
ATOM 724 N N . MET A 1 89 ? -5.067 -2.882 -11.905 1.00 93.69 89 MET A N 1
ATOM 725 C CA . MET A 1 89 ? -4.575 -3.790 -10.862 1.00 93.69 89 MET A CA 1
ATOM 726 C C . MET A 1 89 ? -4.432 -3.062 -9.519 1.00 93.69 89 MET A C 1
ATOM 728 O O . MET A 1 89 ? -4.917 -3.558 -8.502 1.00 93.69 89 MET A O 1
ATOM 732 N N . PHE A 1 90 ? -3.873 -1.847 -9.517 1.00 95.69 90 PHE A N 1
ATOM 733 C CA . PHE A 1 90 ? -3.761 -1.007 -8.319 1.00 95.69 90 PHE A CA 1
ATOM 734 C C . PHE A 1 90 ? -5.129 -0.605 -7.771 1.00 95.69 90 PHE A C 1
ATOM 736 O O . PHE A 1 90 ? -5.333 -0.633 -6.559 1.00 95.69 90 PHE A O 1
ATOM 743 N N . PHE A 1 91 ? -6.085 -0.280 -8.641 1.00 95.94 91 PHE A N 1
ATOM 744 C CA . PHE A 1 91 ? -7.447 0.043 -8.227 1.00 95.94 91 PHE A CA 1
ATOM 745 C C . PHE A 1 91 ? -8.143 -1.152 -7.560 1.00 95.94 91 PHE A C 1
ATOM 747 O O . PHE A 1 91 ? -8.679 -1.016 -6.459 1.00 95.94 91 PHE A O 1
ATOM 754 N N . ILE A 1 92 ? -8.094 -2.338 -8.177 1.00 95.06 92 ILE A N 1
ATOM 755 C CA . ILE A 1 92 ? -8.692 -3.561 -7.617 1.00 95.06 92 ILE A CA 1
ATOM 756 C C . ILE A 1 92 ? -8.007 -3.925 -6.294 1.00 95.06 92 ILE A C 1
ATOM 758 O O . ILE A 1 92 ? -8.691 -4.200 -5.305 1.00 95.06 92 ILE A O 1
ATOM 762 N N . TYR A 1 93 ? -6.673 -3.877 -6.248 1.00 93.06 93 TYR A N 1
ATOM 763 C CA . TYR A 1 93 ? -5.909 -4.057 -5.015 1.00 93.06 93 TYR A CA 1
ATOM 764 C C . TYR A 1 93 ? -6.365 -3.071 -3.930 1.00 93.06 93 TYR A C 1
ATOM 766 O O . TYR A 1 93 ? -6.658 -3.473 -2.802 1.00 93.06 93 TYR A O 1
ATOM 774 N N . GLY A 1 94 ? -6.490 -1.788 -4.274 1.00 93.56 94 GLY A N 1
ATOM 775 C CA . GLY A 1 94 ? -6.931 -0.737 -3.368 1.00 93.56 94 GLY A CA 1
ATOM 776 C C . GLY A 1 94 ? -8.331 -1.006 -2.813 1.00 93.56 94 GLY A C 1
ATOM 777 O O . GLY A 1 94 ? -8.560 -0.793 -1.622 1.00 93.56 94 GLY A O 1
ATOM 778 N N . LEU A 1 95 ? -9.265 -1.500 -3.631 1.00 94.62 95 LEU A N 1
ATOM 779 C CA . LEU A 1 95 ? -10.601 -1.905 -3.178 1.00 94.62 95 LEU A CA 1
ATOM 780 C C . LEU A 1 95 ? -10.541 -3.091 -2.210 1.00 94.62 95 LEU A C 1
ATOM 782 O O . LEU A 1 95 ? -11.152 -3.033 -1.141 1.00 94.62 95 LEU A O 1
ATOM 786 N N . ALA A 1 96 ? -9.779 -4.135 -2.546 1.00 92.06 96 ALA A N 1
ATOM 787 C CA . ALA A 1 96 ? -9.606 -5.307 -1.691 1.00 92.06 96 ALA A CA 1
ATOM 788 C C . ALA A 1 96 ? -8.982 -4.928 -0.337 1.00 92.06 96 ALA A C 1
ATOM 790 O O . ALA A 1 96 ? -9.482 -5.329 0.717 1.00 92.06 96 ALA A O 1
ATOM 791 N N . SER A 1 97 ? -7.953 -4.075 -0.351 1.00 91.44 97 SER A N 1
ATOM 792 C CA . SER A 1 97 ? -7.317 -3.566 0.866 1.00 91.44 97 SER A CA 1
ATOM 793 C C . SER A 1 97 ? -8.275 -2.744 1.729 1.00 91.44 97 SER A C 1
ATOM 795 O O . SER A 1 97 ? -8.184 -2.799 2.952 1.00 91.44 97 SER A O 1
ATOM 797 N N . LYS A 1 98 ? -9.201 -1.981 1.138 1.00 93.94 98 LYS A N 1
ATOM 798 C CA . LYS A 1 98 ? -10.196 -1.211 1.904 1.00 93.94 98 LYS A CA 1
ATOM 799 C C . LYS A 1 98 ? -11.284 -2.114 2.474 1.00 93.94 98 LYS A C 1
ATOM 801 O O . LYS A 1 98 ? -11.627 -1.992 3.649 1.00 93.94 98 LYS A O 1
ATOM 806 N N . ALA A 1 99 ? -11.775 -3.070 1.684 1.00 92.44 99 ALA A N 1
ATOM 807 C CA . ALA A 1 99 ? -12.734 -4.083 2.128 1.00 92.44 99 ALA A CA 1
ATOM 808 C C . ALA A 1 99 ? -12.203 -4.920 3.307 1.00 92.44 99 ALA A C 1
ATOM 810 O O . ALA A 1 99 ? -12.980 -5.383 4.147 1.00 92.44 99 ALA A O 1
ATOM 811 N N . TYR A 1 100 ? -10.878 -5.067 3.409 1.00 89.50 100 TYR A N 1
ATOM 812 C CA . TYR A 1 100 ? -10.221 -5.734 4.527 1.00 89.50 100 TYR A CA 1
ATOM 813 C C . TYR A 1 100 ? -10.564 -5.114 5.892 1.00 89.50 100 TYR A C 1
ATOM 815 O O . TYR A 1 100 ? -10.864 -5.850 6.838 1.00 89.50 100 TYR A O 1
ATOM 823 N N . SER A 1 101 ? -10.600 -3.780 5.980 1.00 89.75 101 SER A N 1
ATOM 824 C CA . SER A 1 101 ? -10.722 -3.041 7.250 1.00 89.75 101 SER A CA 1
ATOM 825 C C . SER A 1 101 ? -12.035 -2.276 7.405 1.00 89.75 101 SER A C 1
ATOM 827 O O . SER A 1 101 ? -12.474 -2.044 8.532 1.00 89.75 101 SER A O 1
ATOM 829 N N . HIS A 1 102 ? -12.690 -1.900 6.301 1.00 92.12 102 HIS A N 1
ATOM 830 C CA . HIS A 1 102 ? -13.881 -1.054 6.337 1.00 92.12 102 HIS A CA 1
ATOM 831 C C . HIS A 1 102 ? -15.047 -1.735 7.086 1.00 92.12 102 HIS A C 1
ATOM 833 O O . HIS A 1 102 ? -15.372 -2.880 6.764 1.00 92.12 102 HIS A O 1
ATOM 839 N N . PRO A 1 103 ? -15.736 -1.060 8.030 1.00 88.81 103 PRO A N 1
ATOM 840 C CA . PRO A 1 103 ? -16.741 -1.669 8.906 1.00 88.81 103 PRO A CA 1
ATOM 841 C C . PRO A 1 103 ? -17.903 -2.369 8.196 1.00 88.81 103 PRO A C 1
ATOM 843 O O . PRO A 1 103 ? -18.457 -3.312 8.751 1.00 88.81 103 PRO A O 1
ATOM 846 N N . SER A 1 104 ? -18.269 -1.930 6.988 1.00 91.06 104 SER A N 1
ATOM 847 C CA . SER A 1 104 ? -19.362 -2.538 6.216 1.00 91.06 104 SER A CA 1
ATOM 848 C C . SER A 1 104 ? -19.028 -3.914 5.629 1.00 91.06 104 SER A C 1
ATOM 850 O O . SER A 1 104 ? -19.949 -4.639 5.269 1.00 91.06 104 SER A O 1
ATOM 852 N N . ILE A 1 105 ? -17.742 -4.274 5.514 1.00 89.62 105 ILE A N 1
ATOM 853 C CA . ILE A 1 105 ? -17.294 -5.550 4.927 1.00 89.62 105 ILE A CA 1
ATOM 854 C C . ILE A 1 105 ? -16.373 -6.292 5.904 1.00 89.62 105 ILE A C 1
ATOM 856 O O . ILE A 1 105 ? -16.644 -7.433 6.270 1.00 89.62 105 ILE A O 1
ATOM 860 N N . ARG A 1 106 ? -15.298 -5.629 6.349 1.00 89.62 106 ARG A N 1
ATOM 861 C CA . ARG A 1 106 ? -14.315 -6.071 7.351 1.00 89.62 106 ARG A CA 1
ATOM 862 C C . ARG A 1 106 ? -13.883 -7.532 7.181 1.00 89.62 106 ARG A C 1
ATOM 864 O O . ARG A 1 106 ? -14.055 -8.353 8.088 1.00 89.62 106 ARG A O 1
ATOM 871 N N . LEU A 1 107 ? -13.277 -7.844 6.030 1.00 87.88 107 LEU A N 1
ATOM 872 C CA . LEU A 1 107 ? -12.862 -9.212 5.679 1.00 87.88 107 LEU A CA 1
ATOM 873 C C . LEU A 1 107 ? -11.969 -9.851 6.741 1.00 87.88 107 LEU A C 1
ATOM 875 O O . LEU A 1 107 ? -12.137 -11.036 7.010 1.00 87.88 107 LEU A O 1
ATOM 879 N N . LYS A 1 108 ? -11.119 -9.058 7.412 1.00 86.50 108 LYS A N 1
ATOM 880 C CA . LYS A 1 108 ? -10.200 -9.507 8.473 1.00 86.50 108 LYS A CA 1
ATOM 881 C C . LYS A 1 108 ? -10.849 -10.278 9.628 1.00 86.50 108 LYS A C 1
ATOM 883 O O . LYS A 1 108 ? -10.156 -10.925 10.405 1.00 86.50 108 LYS A O 1
ATOM 888 N N . LYS A 1 109 ? -12.180 -10.213 9.763 1.00 88.81 109 LYS A N 1
ATOM 889 C CA . LYS A 1 109 ? -12.956 -11.040 10.699 1.00 88.81 109 LYS A CA 1
ATOM 890 C C . LYS A 1 109 ? -12.907 -12.538 10.347 1.00 88.81 109 LYS A C 1
ATOM 892 O O . LYS A 1 109 ? -13.135 -13.364 11.224 1.00 88.81 109 LYS A O 1
ATOM 897 N N . TYR A 1 110 ? -12.622 -12.890 9.093 1.00 89.81 110 TYR A N 1
ATOM 898 C CA . TYR A 1 110 ? -12.629 -14.258 8.572 1.00 89.81 110 TYR A CA 1
ATOM 899 C C . TYR A 1 110 ? -11.192 -14.735 8.299 1.00 89.81 110 TYR A C 1
ATOM 901 O O . TYR A 1 110 ? -10.654 -14.396 7.247 1.00 89.81 110 TYR A O 1
ATOM 909 N N . PRO A 1 111 ? -10.555 -15.527 9.184 1.00 86.31 111 PRO A N 1
ATOM 910 C CA . PRO A 1 111 ? -9.119 -15.821 9.110 1.00 86.31 111 PRO A CA 1
ATOM 911 C C . PRO A 1 111 ? -8.670 -16.454 7.786 1.00 86.31 111 PRO A C 1
ATOM 913 O O . PRO A 1 111 ? -7.717 -15.984 7.172 1.00 86.31 111 PRO A O 1
ATOM 916 N N . TYR A 1 112 ? -9.387 -17.472 7.304 1.00 89.75 112 TYR A N 1
ATOM 917 C CA . TYR A 1 112 ? -9.022 -18.188 6.076 1.00 89.75 112 TYR A CA 1
ATOM 918 C C . TYR A 1 112 ? -9.226 -17.342 4.816 1.00 89.75 112 TYR A C 1
ATOM 920 O O . TYR A 1 112 ? -8.340 -17.259 3.970 1.00 89.75 112 TYR A O 1
ATOM 928 N N . ILE A 1 113 ? -10.375 -16.668 4.715 1.00 85.62 113 ILE A N 1
ATOM 929 C CA . ILE A 1 113 ? -10.694 -15.782 3.586 1.00 85.62 113 ILE A CA 1
ATOM 930 C C . ILE A 1 113 ? -9.713 -14.607 3.557 1.00 85.62 113 ILE A C 1
ATOM 932 O O . ILE A 1 113 ? -9.193 -14.258 2.505 1.00 85.62 113 ILE A O 1
ATOM 936 N N . SER A 1 114 ? -9.405 -14.036 4.720 1.00 80.81 114 SER A N 1
ATOM 937 C CA . SER A 1 114 ? -8.438 -12.946 4.863 1.00 80.81 114 SER A CA 1
ATOM 938 C C . SER A 1 114 ? -7.042 -13.350 4.439 1.00 80.81 114 SER A C 1
ATOM 940 O O . SER A 1 114 ? -6.375 -12.584 3.754 1.00 80.81 114 SER A O 1
ATOM 942 N N . TRP A 1 115 ? -6.609 -14.549 4.828 1.00 86.38 115 TRP A N 1
ATOM 943 C CA . TRP A 1 115 ? -5.313 -15.084 4.438 1.00 86.38 115 TRP A CA 1
ATOM 944 C C . TRP A 1 115 ? -5.222 -15.294 2.921 1.00 86.38 115 TRP A C 1
ATOM 946 O O . TRP A 1 115 ? -4.250 -14.857 2.308 1.00 86.38 115 TRP A O 1
ATOM 956 N N . LEU A 1 116 ? -6.262 -15.864 2.300 1.00 85.94 116 LEU A N 1
ATOM 957 C CA . LEU A 1 116 ? -6.332 -16.034 0.844 1.00 85.94 116 LEU A CA 1
ATOM 958 C C . LEU A 1 116 ? -6.332 -14.694 0.103 1.00 85.94 116 LEU A C 1
ATOM 960 O O . LEU A 1 116 ? -5.584 -14.521 -0.854 1.00 85.94 116 LEU A O 1
ATOM 964 N N . ILE A 1 117 ? -7.138 -13.732 0.557 1.00 83.62 117 ILE A N 1
ATOM 965 C CA . ILE A 1 117 ? -7.233 -12.400 -0.051 1.00 83.62 117 ILE A CA 1
ATOM 966 C C . ILE A 1 117 ? -5.909 -11.650 0.107 1.00 83.62 117 ILE A C 1
ATOM 968 O O . ILE A 1 117 ? -5.400 -11.114 -0.871 1.00 83.62 117 ILE A O 1
ATOM 972 N N . ALA A 1 118 ? -5.308 -11.646 1.297 1.00 79.69 118 ALA A N 1
ATOM 973 C CA . ALA A 1 118 ? -4.016 -11.003 1.508 1.00 79.69 118 ALA A CA 1
ATOM 974 C C . ALA A 1 118 ? -2.931 -11.641 0.629 1.00 79.69 118 ALA A C 1
ATOM 976 O O . ALA A 1 118 ? -2.225 -10.920 -0.068 1.00 79.69 118 ALA A O 1
ATOM 977 N N . GLY A 1 119 ? -2.849 -12.975 0.584 1.00 80.75 119 GLY A N 1
ATOM 978 C CA . GLY A 1 119 ? -1.893 -13.688 -0.265 1.00 80.75 119 GLY A CA 1
ATOM 979 C C . GLY A 1 119 ? -2.090 -13.411 -1.757 1.00 80.75 119 GLY A C 1
ATOM 980 O O . GLY A 1 119 ? -1.126 -13.124 -2.461 1.00 80.75 119 GLY A O 1
ATOM 981 N N . PHE A 1 120 ? -3.333 -13.427 -2.241 1.00 83.44 120 PHE A N 1
ATOM 982 C CA . PHE A 1 120 ? -3.642 -13.178 -3.648 1.00 83.44 120 PHE A CA 1
ATOM 983 C C . PHE A 1 120 ? -3.389 -11.721 -4.051 1.00 83.44 120 PHE A C 1
ATOM 985 O O . PHE A 1 120 ? -2.698 -11.466 -5.033 1.00 83.44 120 PHE A O 1
ATOM 992 N N . PHE A 1 121 ? -3.902 -10.751 -3.291 1.00 80.94 121 PHE A N 1
ATOM 993 C CA . PHE A 1 121 ? -3.793 -9.340 -3.659 1.00 80.94 121 PHE A CA 1
ATOM 994 C C . PHE A 1 121 ? -2.415 -8.752 -3.355 1.00 80.94 121 PHE A C 1
ATOM 996 O O . PHE A 1 121 ? -1.908 -8.003 -4.176 1.00 80.94 121 PHE A O 1
ATOM 1003 N N . GLN A 1 122 ? -1.776 -9.087 -2.229 1.00 73.00 122 GLN A N 1
ATOM 1004 C CA . GLN A 1 122 ? -0.429 -8.581 -1.920 1.00 73.00 122 GLN A CA 1
ATOM 1005 C C . GLN A 1 122 ? 0.685 -9.380 -2.607 1.00 73.00 122 GLN A C 1
ATOM 1007 O O . GLN A 1 122 ? 1.801 -8.876 -2.715 1.00 73.00 122 GLN A O 1
ATOM 1012 N N . GLY A 1 123 ? 0.408 -10.620 -3.024 1.00 68.81 123 GLY A N 1
ATOM 1013 C CA . GLY A 1 123 ? 1.393 -11.529 -3.613 1.00 68.81 123 GLY A CA 1
ATOM 1014 C C . GLY A 1 123 ? 1.3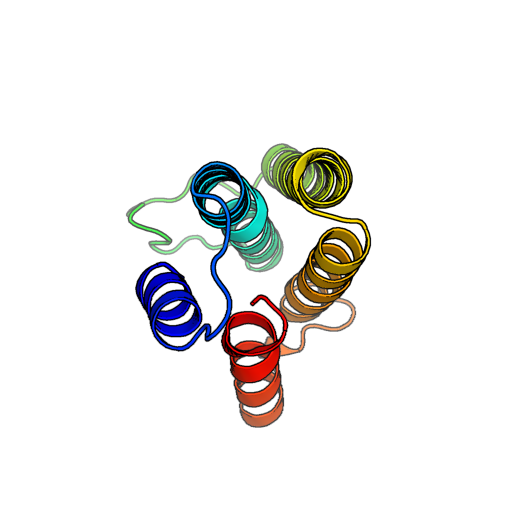05 -11.683 -5.129 1.00 68.81 123 GLY A C 1
ATOM 1015 O O . GLY A 1 123 ? 2.342 -11.678 -5.777 1.00 68.81 123 GLY A O 1
ATOM 1016 N N . TYR A 1 124 ? 0.100 -11.829 -5.690 1.00 69.88 124 TYR A N 1
ATOM 1017 C CA . TYR A 1 124 ? -0.097 -12.160 -7.108 1.00 69.88 124 TYR A CA 1
ATOM 1018 C C . TYR A 1 124 ? -0.614 -10.975 -7.930 1.00 69.88 124 TYR A C 1
ATOM 1020 O O . TYR A 1 124 ? 0.043 -10.557 -8.868 1.00 69.88 124 TYR A O 1
ATOM 1028 N N . LEU A 1 125 ? -1.759 -10.383 -7.570 1.00 66.19 125 LEU A N 1
ATOM 1029 C CA . LEU A 1 125 ? -2.414 -9.359 -8.405 1.00 66.19 125 LEU A CA 1
ATOM 1030 C C . LEU A 1 125 ? -1.686 -8.004 -8.427 1.00 66.19 125 LEU A C 1
ATOM 1032 O O . LEU A 1 125 ? -2.042 -7.106 -9.177 1.00 66.19 125 LEU A O 1
ATOM 1036 N N . HIS A 1 126 ? -0.708 -7.815 -7.558 1.00 57.62 126 HIS A N 1
ATOM 1037 C CA . HIS A 1 126 ? 0.027 -6.566 -7.443 1.00 57.62 126 HIS A CA 1
ATOM 1038 C C . HIS A 1 126 ? 1.286 -6.534 -8.339 1.00 57.62 126 HIS A C 1
ATOM 1040 O O . HIS A 1 126 ? 1.976 -5.513 -8.376 1.00 57.62 126 HIS A O 1
ATOM 1046 N N . PHE A 1 127 ? 1.577 -7.623 -9.064 1.00 60.56 127 PHE A N 1
ATOM 1047 C CA . PHE A 1 127 ? 2.782 -7.807 -9.875 1.00 60.56 127 PHE A CA 1
ATOM 1048 C C . PHE A 1 127 ? 2.487 -8.275 -11.295 1.00 60.56 127 PHE A C 1
ATOM 1050 O O . PHE A 1 127 ? 1.523 -9.049 -11.474 1.00 60.56 127 PHE A O 1
#

Foldseek 3Di:
DVVLLVVVVVPDDDDDDPQLSVLLVCLVPPFLVLLLQLLQCLLVQDQADDPNRRGDDGRDVVSNVSSVVSLVCSLVSCCPRPHNQLSVLSVVLSVLSNLCRPPVRNQVVPPVSSVVSCCCSVRPSND

Radius of gyration: 15.04 Å; chains: 1; bounding box: 34×32×40 Å

Secondary structure (DSSP, 8-state):
-HHHHHHHHHT--S---HHHHHHHHHIIIIIIHHHHHHHHHHHHT--S-BTTBSSPPPP-HHHHHHHHHHHHHHHHHHHHHT-HHHHHHHHHHHHHHHHHH-TTT-GGGSHHHHHHHHHIIIIITT-